Protein AF-A0A9N8PI39-F1 (afdb_monomer_lite)

Organism: NCBI:txid2773714

Secondary structure (DSSP, 8-state):
--HHHHTTSPP--TT--HHHHTT--TTTSPPPGGG----HHHHHHHHHHHHS-HHHHHHHHHHHHTT--HHHHHHHH-

Sequence (78 aa):
MPSMLRKIEVEHDNGLSNKELFLTNHDLKIVEPERRQWRAFNFVGFWIADSFNINTWMIAASSLDVGLSWWQAWICVW

Radius of gyration: 24.12 Å; chains: 1; bounding box: 54×28×54 Å

InterPro domains:
  IPR001248 Purine-cytosine permease [PF02133] (31-78)
  IPR045225 Uracil/uridine/allantoin permease [PTHR30618] (13-78)

pLDDT: mean 87.47, std 6.73, range [56.25, 95.5]

Structure (mmCIF, N/CA/C/O backbone):
data_AF-A0A9N8PI39-F1
#
_entry.id   AF-A0A9N8PI39-F1
#
loop_
_atom_site.group_PDB
_atom_site.id
_atom_site.type_symbol
_atom_site.label_atom_id
_atom_site.label_alt_id
_atom_site.label_comp_id
_atom_site.label_asym_id
_atom_site.label_entity_id
_atom_site.label_seq_id
_atom_site.pdbx_PDB_ins_code
_atom_site.Cartn_x
_atom_site.Cartn_y
_atom_site.Cartn_z
_atom_site.occupancy
_atom_site.B_iso_or_equiv
_atom_site.auth_seq_id
_atom_site.auth_comp_id
_atom_site.auth_asym_id
_atom_site.auth_atom_id
_atom_site.pdbx_PDB_model_num
ATOM 1 N N . MET A 1 1 ? -33.670 12.652 28.802 1.00 56.25 1 MET A N 1
ATOM 2 C CA . MET A 1 1 ? -33.839 12.445 27.345 1.00 56.25 1 MET A CA 1
ATOM 3 C C . MET A 1 1 ? -34.892 11.366 27.110 1.00 56.25 1 MET A C 1
ATOM 5 O O . MET A 1 1 ? -34.900 10.410 27.878 1.00 56.25 1 MET A O 1
ATOM 9 N N . PRO A 1 2 ? -35.810 11.518 26.139 1.00 66.31 2 PRO A N 1
ATOM 10 C CA . PRO A 1 2 ? -36.916 10.582 25.927 1.00 66.31 2 PRO A CA 1
ATOM 11 C C . PRO A 1 2 ? -36.407 9.184 25.545 1.00 66.31 2 PRO A C 1
ATOM 13 O O . PRO A 1 2 ? -35.591 9.046 24.640 1.00 66.31 2 PRO A O 1
ATOM 16 N N . SER A 1 3 ? -36.926 8.155 26.217 1.00 76.19 3 SER A N 1
ATOM 17 C CA . SER A 1 3 ? -36.540 6.733 26.093 1.00 76.19 3 SER A CA 1
ATOM 18 C C . SER A 1 3 ? -36.516 6.192 24.649 1.00 76.19 3 SER A C 1
ATOM 20 O O . SER A 1 3 ? -35.667 5.372 24.310 1.00 76.19 3 SER A O 1
ATOM 22 N N . MET A 1 4 ? -37.398 6.688 23.776 1.00 83.31 4 MET A N 1
ATOM 23 C CA . MET A 1 4 ? -37.511 6.225 22.387 1.00 83.31 4 MET A CA 1
ATOM 24 C C . MET A 1 4 ? -36.350 6.684 21.498 1.00 83.31 4 MET A C 1
ATOM 26 O O . MET A 1 4 ? -35.897 5.917 20.658 1.00 83.31 4 MET A O 1
ATOM 30 N N . LEU A 1 5 ? -35.839 7.904 21.700 1.00 81.56 5 LEU A N 1
ATOM 31 C CA . LEU A 1 5 ? -34.729 8.439 20.899 1.00 81.56 5 LEU A CA 1
ATOM 32 C C . LEU A 1 5 ? -33.426 7.686 21.178 1.00 81.56 5 LEU A C 1
ATOM 34 O O . LEU A 1 5 ? -32.652 7.435 20.264 1.00 81.56 5 LEU A O 1
ATOM 38 N N . ARG A 1 6 ? -33.243 7.233 22.421 1.00 78.94 6 ARG A N 1
ATOM 39 C CA . ARG A 1 6 ? -32.078 6.444 22.830 1.00 78.94 6 ARG A CA 1
ATOM 40 C C . ARG A 1 6 ? -32.018 5.062 22.176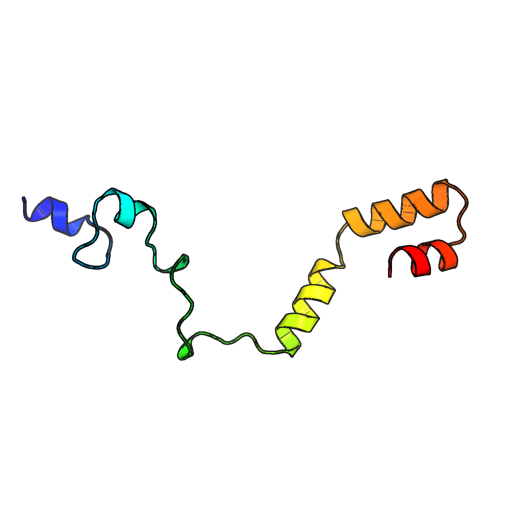 1.00 78.94 6 ARG A C 1
ATOM 42 O O . ARG A 1 6 ? -30.945 4.505 22.027 1.00 78.94 6 ARG A O 1
ATOM 49 N N . LYS A 1 7 ? -33.161 4.497 21.773 1.00 82.56 7 LYS A N 1
ATOM 50 C CA . LYS A 1 7 ? -33.197 3.204 21.066 1.00 82.56 7 LYS A CA 1
ATOM 51 C C . LYS A 1 7 ? -32.715 3.290 19.616 1.00 82.56 7 LYS A C 1
ATOM 53 O O . LYS A 1 7 ? -32.433 2.255 19.029 1.00 82.56 7 LYS A O 1
ATOM 58 N N . ILE A 1 8 ? -32.690 4.492 19.042 1.00 88.62 8 ILE A N 1
ATOM 59 C CA . ILE A 1 8 ? -32.251 4.751 17.661 1.00 88.62 8 ILE A CA 1
ATOM 60 C C . ILE A 1 8 ? -30.790 5.245 17.653 1.00 88.62 8 ILE A C 1
ATOM 62 O O . ILE A 1 8 ? -30.170 5.354 16.600 1.00 88.62 8 ILE A O 1
ATOM 66 N N . GLU A 1 9 ? -30.232 5.545 18.828 1.00 83.38 9 GLU A N 1
ATOM 67 C CA . GLU A 1 9 ? -28.851 5.986 18.996 1.00 83.38 9 GLU A CA 1
ATOM 68 C C . GLU A 1 9 ? -27.876 4.843 18.679 1.00 83.38 9 GLU A C 1
ATOM 70 O O . GLU A 1 9 ? -28.092 3.694 19.067 1.00 83.38 9 GLU A O 1
ATOM 75 N N . VAL A 1 10 ? -26.814 5.164 17.940 1.00 82.50 10 VAL A N 1
ATOM 76 C CA . VAL A 1 10 ? -25.749 4.217 17.585 1.00 82.50 10 VAL A CA 1
ATOM 77 C C . VAL A 1 10 ? -24.841 4.013 18.796 1.00 82.50 10 VAL A C 1
ATOM 79 O O . VAL A 1 10 ? -24.624 4.945 19.565 1.00 82.50 10 VAL A O 1
ATOM 82 N N . GLU A 1 11 ? -24.295 2.809 18.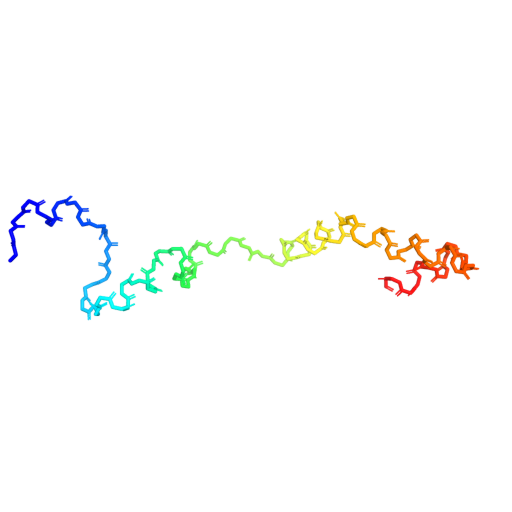968 1.00 81.50 11 GLU A N 1
ATOM 83 C CA . GLU A 1 11 ? -23.338 2.535 20.042 1.00 81.50 11 GLU A CA 1
ATOM 84 C C . GLU A 1 11 ? -22.128 3.478 19.959 1.00 81.50 11 GLU A C 1
ATOM 86 O O . GLU A 1 11 ? -21.453 3.565 18.933 1.00 81.50 11 GLU A O 1
ATOM 91 N N . HIS A 1 12 ? -21.850 4.185 21.052 1.00 83.00 12 HIS A N 1
ATOM 92 C CA . HIS A 1 12 ? -20.722 5.101 21.167 1.00 83.00 12 HIS A CA 1
ATOM 93 C C . HIS A 1 12 ? -20.152 5.079 22.590 1.00 83.00 12 HIS A C 1
ATOM 95 O O . HIS A 1 12 ? -20.823 4.673 23.544 1.00 83.00 12 HIS A O 1
ATOM 101 N N . ASP A 1 13 ? -18.913 5.545 22.755 1.00 82.06 13 ASP A N 1
ATOM 102 C CA . ASP A 1 13 ? -18.310 5.643 24.084 1.00 82.06 13 ASP A CA 1
ATOM 103 C C . ASP A 1 13 ? -19.016 6.728 24.915 1.00 82.06 13 ASP A C 1
ATOM 105 O O . ASP A 1 13 ? -19.414 7.786 24.415 1.00 82.06 13 ASP A O 1
ATOM 109 N N . ASN A 1 14 ? -19.197 6.457 26.208 1.00 79.44 14 ASN A N 1
ATOM 110 C CA . ASN A 1 14 ? -19.850 7.387 27.126 1.00 79.44 14 ASN A CA 1
ATOM 111 C C . ASN A 1 14 ? -18.904 8.544 27.488 1.00 79.44 14 ASN A C 1
ATOM 113 O O . ASN A 1 14 ? -17.742 8.315 27.810 1.00 79.44 14 ASN A O 1
ATOM 117 N N . GLY A 1 15 ? -19.423 9.776 27.515 1.00 83.00 15 GLY A N 1
ATOM 118 C CA . GLY A 1 15 ? -18.680 10.957 27.982 1.00 83.00 15 GLY A CA 1
ATOM 119 C C . GLY A 1 15 ? -18.024 11.807 26.890 1.00 83.00 15 GLY A C 1
ATOM 120 O O . GLY A 1 15 ? -17.352 12.780 27.218 1.00 83.00 15 GLY A O 1
ATOM 121 N N . LEU A 1 16 ? -18.244 11.480 25.615 1.00 83.50 16 LEU A N 1
ATOM 122 C CA . LEU A 1 16 ? -17.801 12.285 24.477 1.00 83.50 16 LEU A CA 1
ATOM 123 C C . LEU A 1 16 ? -18.781 13.433 24.197 1.00 83.50 16 LEU A C 1
ATOM 125 O O . LEU A 1 16 ? -20.000 13.269 24.272 1.00 83.50 16 LEU A O 1
ATOM 129 N N . SER A 1 17 ? -18.256 14.606 23.851 1.00 86.94 17 SER A N 1
ATOM 130 C CA . SER A 1 17 ? -19.059 15.712 23.330 1.00 86.94 17 SER A CA 1
ATOM 131 C C . SER A 1 17 ? -19.603 15.386 21.937 1.00 86.94 17 SER A C 1
ATOM 133 O O . SER A 1 17 ? -19.041 14.571 21.207 1.00 86.94 17 SER A O 1
ATOM 135 N N . ASN A 1 18 ? -20.649 16.099 21.501 1.00 85.56 18 ASN A N 1
ATOM 136 C CA . ASN A 1 18 ? -21.212 15.922 20.155 1.00 85.56 18 ASN A CA 1
ATOM 137 C C . ASN A 1 18 ? -20.154 16.022 19.046 1.00 85.56 18 ASN A C 1
ATOM 139 O O . ASN A 1 18 ? -20.239 15.296 18.067 1.00 85.56 18 ASN A O 1
ATOM 143 N N . LYS A 1 19 ? -19.145 16.893 19.194 1.00 87.44 19 LYS A N 1
ATOM 144 C CA . LYS A 1 19 ? -18.058 17.024 18.209 1.00 87.44 19 LYS A CA 1
ATOM 145 C C . LYS A 1 19 ? -17.152 15.795 18.183 1.00 87.44 19 LYS A C 1
ATOM 147 O O . LYS A 1 19 ? -16.730 15.382 17.111 1.00 87.44 19 LYS A O 1
ATOM 152 N N . GLU A 1 20 ? -16.862 15.218 19.342 1.00 86.44 20 GLU A N 1
ATOM 153 C CA . GLU A 1 20 ? -16.026 14.021 19.454 1.00 86.44 20 GLU A CA 1
ATOM 154 C C . GLU 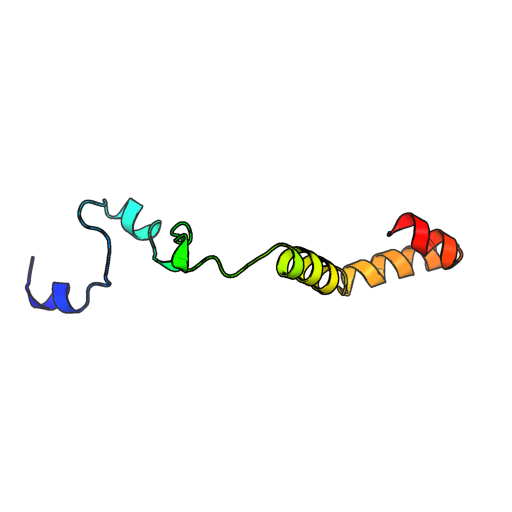A 1 20 ? -16.767 12.773 18.962 1.00 86.44 20 GLU A C 1
ATOM 156 O O . GLU A 1 20 ? -16.154 11.915 18.333 1.00 86.44 20 GLU A O 1
ATOM 161 N N . LEU A 1 21 ? -18.092 12.705 19.132 1.00 85.00 21 LEU A N 1
ATOM 162 C CA . LEU A 1 21 ? -18.926 11.645 18.551 1.00 85.00 21 LEU A CA 1
ATOM 163 C C . LEU A 1 21 ? -18.863 11.614 17.014 1.00 85.00 21 LEU A C 1
ATOM 165 O O . LEU A 1 21 ? -18.908 10.541 16.426 1.00 85.00 21 LEU A O 1
ATOM 169 N N . PHE A 1 22 ? -18.672 12.758 16.347 1.00 85.62 22 PHE A N 1
ATOM 170 C CA . PHE A 1 22 ? -18.451 12.789 14.891 1.00 85.62 22 PHE A CA 1
ATOM 171 C C . PHE A 1 22 ? -17.069 12.280 14.458 1.00 85.62 22 PHE A C 1
ATOM 173 O O . PHE A 1 22 ? -16.876 11.977 13.283 1.00 85.62 22 PHE A O 1
ATOM 180 N N . LEU A 1 23 ? -16.102 12.212 15.375 1.00 86.25 23 LEU A N 1
ATOM 181 C CA . LEU A 1 23 ? -14.719 11.811 15.094 1.00 86.25 23 LEU A CA 1
ATOM 182 C C . LEU A 1 23 ? -14.372 10.431 15.662 1.00 86.25 23 LEU A C 1
ATOM 184 O O . LEU A 1 23 ? -13.261 9.944 15.462 1.00 86.25 23 LEU A O 1
ATOM 188 N N . THR A 1 24 ? -15.304 9.797 16.372 1.00 83.62 24 THR A N 1
ATOM 189 C CA . THR A 1 24 ? -15.096 8.508 17.029 1.00 83.62 24 THR A CA 1
ATOM 190 C C . THR A 1 24 ? -16.061 7.481 16.452 1.00 83.62 24 THR A C 1
ATOM 192 O O . THR A 1 24 ? -17.274 7.565 16.597 1.00 83.62 24 THR A O 1
ATOM 195 N N . ASN A 1 25 ? -15.505 6.491 15.762 1.00 84.81 25 ASN A N 1
ATOM 196 C CA . ASN A 1 25 ? -16.230 5.328 15.260 1.00 84.81 25 ASN A CA 1
ATOM 197 C C . ASN A 1 25 ? -15.334 4.100 15.456 1.00 84.81 25 ASN A C 1
ATOM 199 O O . ASN A 1 25 ? -14.110 4.228 15.458 1.00 84.81 25 ASN A O 1
ATOM 203 N N . HIS A 1 26 ? -15.935 2.926 15.611 1.00 83.56 26 HIS A N 1
ATOM 204 C CA . HIS A 1 26 ? -15.255 1.637 15.641 1.00 83.56 26 HIS A CA 1
ATOM 205 C C . HIS A 1 26 ? -14.190 1.492 14.538 1.00 83.56 26 HIS A C 1
ATOM 207 O O . HIS A 1 26 ? -13.093 1.024 14.820 1.00 83.56 26 HIS A O 1
ATOM 213 N N . ASP A 1 27 ? -14.464 1.960 13.318 1.00 84.75 27 ASP A N 1
ATOM 214 C CA . ASP A 1 27 ? -13.525 1.828 12.192 1.00 84.75 27 ASP A CA 1
ATOM 215 C C . ASP A 1 27 ? -12.347 2.813 12.246 1.00 84.75 27 ASP A C 1
ATOM 217 O O . ASP A 1 27 ? -11.298 2.566 11.654 1.00 84.75 27 ASP A O 1
ATOM 221 N N . LEU A 1 28 ? -12.510 3.931 12.958 1.00 86.69 28 LEU A N 1
ATOM 222 C CA . LEU A 1 28 ? -11.462 4.939 13.158 1.00 86.69 28 LEU A CA 1
ATOM 223 C C . LEU A 1 28 ? -10.615 4.657 14.403 1.00 86.69 28 LEU A C 1
ATOM 225 O O . LEU A 1 28 ? -9.539 5.238 14.562 1.00 86.69 28 LEU A O 1
ATOM 229 N N . LYS A 1 29 ? -11.098 3.797 15.307 1.00 86.44 29 LYS A N 1
ATOM 230 C CA . L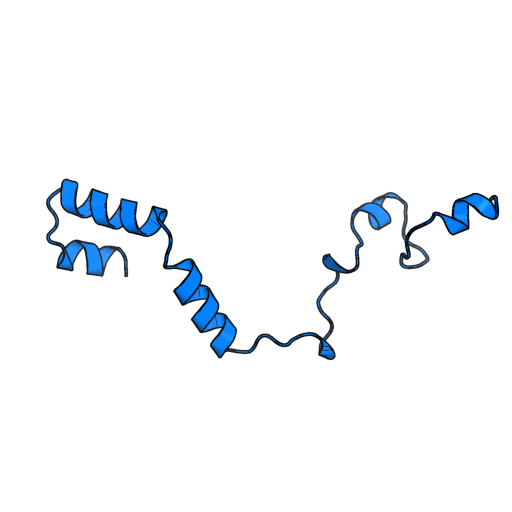YS A 1 29 ? -10.347 3.389 16.493 1.00 86.44 29 LYS A CA 1
ATOM 231 C C . LYS A 1 29 ? -9.102 2.613 16.071 1.00 86.44 29 LYS A C 1
ATOM 233 O O . LYS A 1 29 ? -9.077 1.894 15.073 1.00 86.44 29 LYS A O 1
ATOM 238 N N . ILE A 1 30 ? -8.044 2.757 16.866 1.00 87.56 30 ILE A N 1
ATOM 239 C CA . ILE A 1 30 ? -6.825 1.973 16.678 1.00 87.56 30 ILE A CA 1
ATOM 240 C C . ILE A 1 30 ? -7.188 0.493 16.799 1.00 87.56 30 ILE A C 1
ATOM 242 O O . ILE A 1 30 ? -7.775 0.081 17.796 1.00 87.56 30 ILE A O 1
ATOM 246 N N . VAL A 1 31 ? -6.786 -0.300 15.806 1.00 91.12 31 VAL A N 1
ATOM 247 C CA . VAL A 1 31 ? -7.065 -1.738 15.771 1.00 91.12 31 VAL A CA 1
ATOM 248 C C . VAL A 1 31 ? -6.466 -2.432 16.997 1.00 91.12 31 VAL A C 1
ATOM 250 O O . VAL A 1 31 ? -5.259 -2.326 17.276 1.00 91.12 31 VAL A O 1
ATOM 253 N N . GLU A 1 32 ? -7.310 -3.169 17.713 1.00 91.44 32 GLU A N 1
ATOM 254 C CA . GLU A 1 32 ? -6.959 -3.920 18.914 1.00 91.44 32 GLU A CA 1
ATOM 255 C C . GLU A 1 32 ? -5.929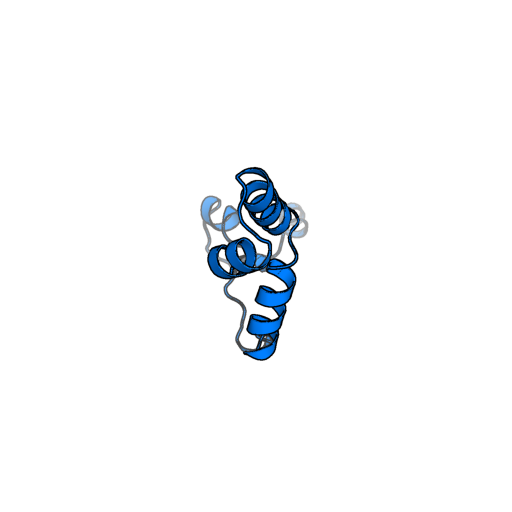 -5.020 18.595 1.00 91.44 32 GLU A C 1
ATOM 257 O O . GLU A 1 32 ? -5.949 -5.572 17.489 1.00 91.44 32 GLU A O 1
ATOM 262 N N . PRO A 1 33 ? -5.006 -5.359 19.518 1.00 91.62 33 PRO A N 1
ATOM 263 C CA . PRO A 1 33 ? -3.961 -6.357 19.275 1.00 91.62 33 PRO A CA 1
ATOM 264 C C . PRO A 1 33 ? -4.479 -7.695 18.732 1.00 91.62 33 PRO A C 1
ATOM 266 O O . PRO A 1 33 ? -3.862 -8.270 17.838 1.00 91.62 33 PRO A O 1
ATOM 269 N N . GLU A 1 34 ? -5.636 -8.152 19.207 1.00 93.69 34 GLU A N 1
ATOM 270 C CA . GLU A 1 34 ? -6.269 -9.420 18.830 1.00 93.69 34 GLU A CA 1
ATOM 271 C C . GLU A 1 34 ? -6.753 -9.418 17.368 1.00 93.69 34 GLU A C 1
ATOM 273 O O . GLU A 1 34 ? -6.853 -10.466 16.726 1.00 93.69 34 GLU A O 1
ATOM 278 N N . ARG A 1 35 ? -7.019 -8.233 16.803 1.00 92.50 35 ARG A N 1
ATOM 279 C CA . ARG A 1 35 ? -7.503 -8.041 15.426 1.00 92.50 35 ARG A CA 1
ATOM 280 C C . ARG A 1 35 ? -6.385 -7.739 14.426 1.00 92.50 35 ARG A C 1
ATOM 282 O O . ARG A 1 35 ? -6.640 -7.667 13.223 1.00 92.50 35 ARG A O 1
ATOM 289 N N . ARG A 1 36 ? -5.131 -7.618 14.874 1.00 93.06 36 ARG A N 1
ATOM 290 C CA . ARG A 1 36 ? -3.969 -7.363 14.004 1.00 93.06 36 ARG A CA 1
ATOM 291 C C . ARG A 1 36 ? -3.511 -8.643 13.307 1.00 93.06 36 ARG A C 1
ATOM 293 O O . ARG A 1 36 ? -2.556 -9.293 13.717 1.00 93.06 36 ARG A O 1
ATOM 300 N N . GLN A 1 37 ? -4.188 -8.988 12.217 1.00 92.19 37 GLN A N 1
ATOM 301 C CA . GLN A 1 37 ? -3.863 -10.170 11.406 1.00 92.19 37 GLN A CA 1
ATOM 302 C C . GLN A 1 37 ? -2.730 -9.912 10.390 1.00 92.19 37 GLN A C 1
ATOM 304 O O . GLN A 1 37 ? -2.093 -10.844 9.897 1.00 92.19 37 GLN A O 1
ATOM 309 N N . TRP A 1 38 ? -2.445 -8.642 10.080 1.00 94.62 38 TRP A N 1
ATOM 310 C CA . TRP A 1 38 ? -1.404 -8.259 9.126 1.00 94.62 38 TRP A CA 1
ATOM 311 C C . TRP A 1 38 ? 0.001 -8.470 9.696 1.00 94.62 38 TRP A C 1
ATOM 313 O O . TRP A 1 38 ? 0.432 -7.817 10.641 1.00 94.62 38 TRP A O 1
ATOM 323 N N . ARG A 1 39 ? 0.733 -9.389 9.069 1.00 93.25 39 ARG A N 1
ATOM 324 C CA . ARG A 1 39 ? 2.158 -9.674 9.312 1.00 93.25 39 ARG A CA 1
ATOM 325 C C . ARG A 1 39 ? 3.025 -9.202 8.142 1.00 93.25 39 ARG A C 1
ATOM 327 O O . ARG A 1 39 ? 2.493 -8.852 7.093 1.00 93.25 39 ARG A O 1
ATOM 334 N N . ALA A 1 40 ? 4.349 -9.284 8.286 1.00 95.50 40 ALA A N 1
ATOM 335 C CA . ALA A 1 40 ? 5.331 -8.818 7.296 1.00 95.50 40 ALA A CA 1
ATOM 336 C C . ALA A 1 40 ? 5.059 -9.275 5.847 1.00 95.50 40 ALA A C 1
ATOM 338 O O . ALA A 1 40 ? 5.219 -8.490 4.920 1.00 95.50 40 ALA A O 1
ATOM 339 N N . PHE A 1 41 ? 4.584 -10.506 5.634 1.00 95.50 41 PHE A N 1
ATOM 340 C CA . PHE A 1 41 ? 4.262 -10.981 4.284 1.00 95.50 41 PHE A CA 1
ATOM 341 C C . PHE A 1 41 ? 3.081 -10.234 3.644 1.00 95.50 41 PHE A C 1
ATOM 343 O O . PHE A 1 41 ? 3.110 -9.959 2.451 1.00 95.50 41 PHE A O 1
ATOM 350 N N . ASN A 1 42 ? 2.077 -9.841 4.434 1.00 95.25 42 ASN A N 1
ATOM 351 C CA . ASN A 1 42 ? 0.955 -9.036 3.941 1.00 95.25 42 ASN A CA 1
ATOM 352 C C . ASN A 1 42 ? 1.428 -7.640 3.535 1.00 95.25 42 ASN A C 1
ATOM 354 O O . ASN A 1 42 ? 0.966 -7.115 2.535 1.00 95.25 42 ASN A O 1
ATOM 358 N N . PHE A 1 43 ? 2.393 -7.070 4.265 1.00 92.88 43 PHE A N 1
ATOM 359 C CA . PHE A 1 43 ? 3.015 -5.800 3.895 1.00 92.88 43 PHE A CA 1
ATOM 360 C C . PHE A 1 43 ? 3.743 -5.900 2.548 1.00 92.88 43 PHE A C 1
ATOM 362 O O . PHE A 1 43 ? 3.524 -5.070 1.675 1.00 92.88 43 PHE A O 1
ATOM 369 N N . VAL A 1 44 ? 4.554 -6.945 2.342 1.00 94.94 44 VAL A N 1
ATOM 370 C CA . VAL A 1 44 ? 5.229 -7.168 1.051 1.00 94.94 44 VAL A CA 1
ATOM 371 C C . VAL A 1 44 ? 4.211 -7.403 -0.069 1.00 94.94 44 VAL A C 1
ATOM 373 O O . VAL A 1 44 ? 4.302 -6.778 -1.121 1.00 94.94 44 VAL A O 1
ATOM 376 N N . GLY A 1 45 ? 3.213 -8.260 0.164 1.00 95.38 45 GLY A N 1
ATOM 377 C CA . GLY A 1 45 ? 2.155 -8.543 -0.807 1.00 95.38 45 GLY A CA 1
ATOM 378 C C . GLY A 1 45 ? 1.330 -7.307 -1.169 1.00 95.38 45 GLY A C 1
ATOM 379 O O . GLY A 1 45 ? 1.008 -7.115 -2.337 1.00 95.38 45 GLY A O 1
ATOM 380 N N . PHE A 1 46 ? 1.049 -6.441 -0.194 1.00 94.06 46 PHE A N 1
ATOM 381 C CA . PHE A 1 46 ? 0.378 -5.162 -0.404 1.00 94.06 46 PHE A CA 1
ATOM 382 C C . PHE A 1 46 ? 1.159 -4.258 -1.349 1.00 94.06 46 PHE A C 1
ATOM 384 O O . PHE A 1 46 ? 0.590 -3.782 -2.322 1.00 94.06 46 PHE A O 1
ATOM 391 N N . TRP A 1 47 ? 2.461 -4.079 -1.120 1.00 91.81 47 TRP A N 1
ATOM 392 C CA . TRP A 1 47 ? 3.280 -3.226 -1.982 1.00 91.81 47 TRP A CA 1
ATOM 393 C C . TRP A 1 47 ? 3.462 -3.792 -3.385 1.00 91.81 47 TRP A C 1
ATOM 395 O O . TRP A 1 47 ? 3.467 -3.035 -4.352 1.00 91.81 47 TRP A O 1
ATOM 405 N N . ILE A 1 48 ? 3.561 -5.116 -3.521 1.00 90.81 48 ILE A N 1
ATOM 406 C CA . ILE A 1 48 ? 3.573 -5.760 -4.837 1.00 90.81 48 ILE A CA 1
ATOM 407 C C . ILE A 1 48 ? 2.252 -5.485 -5.565 1.00 90.81 48 ILE A C 1
ATOM 409 O O . ILE A 1 48 ? 2.277 -5.059 -6.715 1.00 90.81 48 ILE A O 1
ATOM 413 N N . ALA A 1 49 ? 1.110 -5.691 -4.901 1.00 91.75 49 ALA A N 1
ATOM 414 C CA . ALA A 1 49 ? -0.208 -5.441 -5.481 1.00 91.75 49 ALA A CA 1
ATOM 415 C C . ALA A 1 49 ? -0.411 -3.964 -5.857 1.00 91.75 49 ALA A C 1
ATOM 417 O O . ALA A 1 49 ? -0.896 -3.680 -6.947 1.00 91.75 49 ALA A O 1
ATOM 418 N N . ASP A 1 50 ? 0.009 -3.039 -4.994 1.00 89.00 50 ASP A N 1
ATOM 419 C CA . ASP A 1 50 ? -0.057 -1.595 -5.240 1.00 89.00 50 ASP A CA 1
ATOM 420 C C . ASP A 1 50 ? 0.836 -1.163 -6.416 1.00 89.00 50 ASP A C 1
ATOM 422 O O . ASP A 1 50 ? 0.442 -0.333 -7.233 1.00 89.00 50 ASP A O 1
ATOM 426 N N . SER A 1 51 ? 1.998 -1.806 -6.581 1.00 84.81 51 SER A N 1
ATOM 427 C CA . SER A 1 51 ? 2.902 -1.551 -7.713 1.00 84.81 51 SER A CA 1
ATOM 428 C C . SER A 1 51 ? 2.288 -1.936 -9.068 1.00 84.81 51 SER A C 1
ATOM 430 O O . SER A 1 51 ? 2.687 -1.390 -10.101 1.00 84.81 51 SER A O 1
ATOM 432 N N . PHE A 1 52 ? 1.291 -2.833 -9.099 1.00 85.00 52 PHE A N 1
ATOM 433 C CA . PHE A 1 52 ? 0.521 -3.164 -10.304 1.00 85.00 52 PHE A CA 1
ATOM 434 C C . PHE A 1 52 ? -0.579 -2.127 -10.571 1.00 85.00 52 PHE A C 1
ATOM 436 O O . PHE A 1 52 ? -1.775 -2.418 -10.546 1.00 85.00 52 PHE A O 1
ATOM 443 N N . ASN A 1 53 ? -0.153 -0.901 -10.869 1.00 87.44 53 ASN A N 1
ATOM 444 C CA . ASN A 1 53 ? -1.020 0.240 -11.131 1.00 87.44 53 ASN A CA 1
ATOM 445 C C . ASN A 1 53 ? -0.789 0.805 -12.542 1.00 87.44 53 ASN A C 1
ATOM 447 O O . ASN A 1 53 ? 0.346 0.916 -13.009 1.00 87.44 53 ASN A O 1
ATOM 451 N N . ILE A 1 54 ? -1.870 1.221 -13.211 1.00 88.81 54 ILE A N 1
ATOM 452 C CA . ILE A 1 54 ? -1.815 1.811 -14.556 1.00 88.81 54 ILE A CA 1
ATOM 453 C C . ILE A 1 54 ? -0.940 3.072 -14.617 1.00 88.81 54 ILE A C 1
ATOM 455 O O . ILE A 1 54 ? -0.249 3.289 -15.609 1.00 88.81 54 ILE A O 1
ATOM 459 N N . ASN A 1 55 ? -0.910 3.873 -13.548 1.00 87.44 55 ASN A N 1
ATOM 460 C CA . ASN A 1 55 ? -0.090 5.081 -13.472 1.00 87.44 55 ASN A CA 1
ATOM 461 C C . ASN A 1 55 ? 1.404 4.746 -13.596 1.00 87.44 55 ASN A C 1
ATOM 463 O O . ASN A 1 55 ? 2.127 5.417 -14.330 1.00 87.44 55 ASN A O 1
ATOM 467 N N . THR A 1 56 ? 1.858 3.663 -12.958 1.00 85.81 56 THR A N 1
ATOM 468 C CA . THR A 1 56 ? 3.243 3.180 -13.058 1.00 85.81 56 THR A CA 1
ATOM 469 C C . THR A 1 56 ? 3.586 2.787 -14.495 1.00 85.81 56 THR A C 1
ATOM 471 O O . THR A 1 56 ? 4.659 3.112 -15.001 1.00 85.81 56 THR A O 1
ATOM 474 N N . TRP A 1 57 ? 2.653 2.137 -15.195 1.00 85.69 57 TRP A N 1
ATOM 475 C CA . TRP A 1 57 ? 2.856 1.738 -16.590 1.00 85.69 57 TRP A CA 1
ATOM 476 C C . TRP A 1 57 ? 2.923 2.943 -17.526 1.00 85.69 57 TRP A C 1
ATOM 478 O O . TRP A 1 57 ? 3.728 2.950 -18.453 1.00 85.69 57 TRP A O 1
ATOM 488 N N . MET A 1 58 ? 2.129 3.983 -17.263 1.00 91.38 58 MET A N 1
ATOM 489 C CA . MET A 1 58 ? 2.173 5.231 -18.028 1.00 91.38 58 MET A CA 1
ATOM 490 C C . MET A 1 58 ? 3.518 5.954 -17.885 1.00 91.38 58 MET A C 1
ATOM 492 O O . MET A 1 58 ? 4.024 6.480 -18.873 1.00 91.38 58 MET A O 1
ATOM 496 N N . ILE A 1 59 ? 4.124 5.947 -16.693 1.00 88.06 59 ILE A N 1
ATOM 497 C CA . ILE A 1 59 ? 5.457 6.534 -16.455 1.00 88.06 59 ILE A CA 1
ATOM 498 C C . ILE A 1 59 ? 6.548 5.759 -17.214 1.00 88.06 59 ILE A C 1
ATOM 500 O O . ILE A 1 59 ? 7.440 6.351 -17.826 1.00 88.06 59 ILE A O 1
ATOM 504 N N . ALA A 1 60 ? 6.472 4.427 -17.219 1.00 88.94 60 ALA A N 1
ATOM 505 C CA . ALA A 1 60 ? 7.395 3.611 -18.003 1.00 88.94 60 ALA A CA 1
ATOM 506 C C . ALA A 1 60 ? 7.207 3.844 -19.516 1.00 88.94 60 ALA A C 1
ATOM 508 O O . ALA A 1 60 ? 8.187 3.972 -20.248 1.00 88.94 60 ALA A O 1
ATOM 509 N N . ALA A 1 61 ? 5.961 3.962 -19.984 1.00 90.12 61 ALA A N 1
ATOM 510 C CA . ALA A 1 61 ? 5.647 4.227 -21.386 1.00 90.12 61 ALA A CA 1
ATOM 511 C C . ALA A 1 61 ? 6.127 5.611 -21.854 1.00 90.12 61 ALA A C 1
ATOM 513 O O . ALA A 1 61 ? 6.688 5.717 -22.942 1.00 90.12 61 ALA A O 1
ATOM 514 N N . SER A 1 62 ? 5.974 6.659 -21.037 1.00 94.00 62 SER A N 1
ATOM 515 C CA . SER A 1 62 ? 6.462 8.002 -21.387 1.00 94.00 62 SER A CA 1
ATOM 516 C C . SER A 1 62 ? 7.988 8.056 -21.471 1.00 94.00 62 SER A C 1
ATOM 518 O O . SER A 1 62 ? 8.540 8.763 -22.309 1.00 94.00 62 SER A O 1
ATOM 520 N N . SER A 1 63 ? 8.679 7.251 -20.663 1.00 92.31 63 SER A N 1
ATOM 521 C CA . SER A 1 63 ? 10.136 7.113 -20.728 1.00 92.31 63 SER A CA 1
ATOM 522 C C . SER A 1 63 ? 10.586 6.524 -22.072 1.00 92.31 63 SER A C 1
ATOM 524 O O . SER A 1 63 ? 11.545 7.012 -22.672 1.00 92.31 63 SER A O 1
ATOM 526 N N . LEU A 1 64 ? 9.865 5.516 -22.578 1.00 93.56 64 LEU A N 1
ATOM 527 C CA . LEU A 1 64 ? 10.104 4.945 -23.909 1.00 93.56 64 LEU A CA 1
ATOM 528 C C . LEU A 1 64 ? 9.854 5.964 -25.028 1.00 93.56 64 LEU A C 1
ATOM 530 O O . LEU A 1 64 ? 10.642 6.038 -25.967 1.00 93.56 64 LEU A O 1
ATOM 534 N N . ASP A 1 65 ? 8.789 6.760 -24.912 1.00 94.94 65 ASP A N 1
ATOM 535 C CA . ASP A 1 65 ? 8.424 7.790 -25.897 1.00 94.94 65 ASP A CA 1
ATOM 536 C C . ASP A 1 65 ? 9.499 8.886 -26.020 1.00 94.94 65 ASP A C 1
ATOM 538 O O . ASP A 1 65 ? 9.821 9.348 -27.112 1.00 94.94 65 ASP A O 1
ATOM 542 N N . VAL A 1 66 ? 10.153 9.233 -24.905 1.00 94.06 66 VAL A N 1
ATOM 543 C CA . VAL A 1 66 ? 11.289 10.176 -24.868 1.00 94.06 66 VAL A CA 1
ATOM 544 C C . VAL A 1 66 ? 12.592 9.559 -25.423 1.00 94.06 66 VAL A C 1
ATOM 546 O O . VAL A 1 66 ? 13.594 10.254 -25.589 1.00 94.06 66 VAL A O 1
ATOM 549 N N . GLY A 1 67 ? 12.587 8.268 -25.776 1.00 93.19 67 GLY A N 1
ATOM 550 C CA . GLY A 1 67 ? 13.689 7.584 -26.459 1.00 93.19 67 GLY A CA 1
ATOM 551 C C . GLY A 1 67 ? 14.560 6.700 -25.565 1.00 93.19 67 GLY A C 1
ATOM 552 O O . GLY A 1 67 ? 15.608 6.230 -26.016 1.00 93.19 67 GLY A O 1
ATOM 553 N N . LEU A 1 68 ? 14.158 6.446 -24.314 1.00 94.44 68 LEU A N 1
ATOM 554 C CA . LEU A 1 68 ? 14.836 5.461 -23.469 1.00 94.44 68 LEU A CA 1
ATOM 555 C C . LEU A 1 68 ? 14.543 4.047 -23.980 1.00 94.44 68 LEU A C 1
ATOM 557 O O . LEU A 1 68 ? 13.429 3.704 -24.365 1.00 94.44 68 LEU A O 1
ATOM 561 N N . SER A 1 69 ? 15.553 3.188 -23.930 1.00 94.12 69 SER A N 1
ATOM 562 C CA . SER A 1 69 ? 15.365 1.752 -24.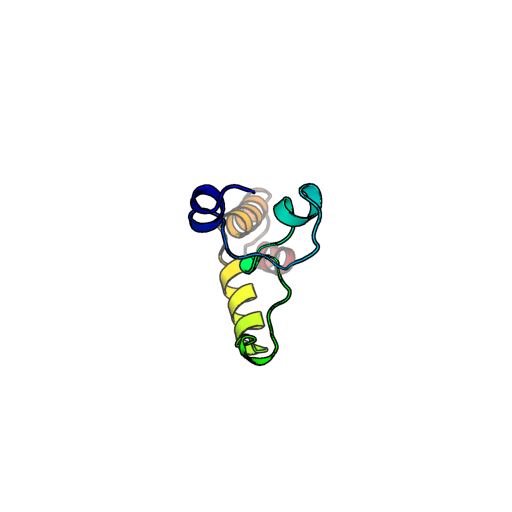126 1.00 94.12 69 SER A CA 1
ATOM 563 C C . SER A 1 69 ? 14.614 1.151 -22.936 1.00 94.12 69 SER A C 1
ATOM 565 O O . SER A 1 69 ? 14.730 1.636 -21.810 1.00 94.12 69 SER A O 1
ATOM 567 N N . TRP A 1 70 ? 13.895 0.047 -23.145 1.00 89.62 70 TRP A N 1
ATOM 568 C CA . TRP A 1 70 ? 13.057 -0.567 -22.103 1.00 89.62 70 TRP A CA 1
ATOM 569 C C . TRP A 1 70 ? 13.806 -0.905 -20.806 1.00 89.62 70 TRP A C 1
ATOM 571 O O . TRP A 1 70 ? 13.246 -0.752 -19.725 1.00 89.62 70 TRP A O 1
ATOM 581 N N . TRP A 1 71 ? 15.082 -1.294 -20.884 1.00 92.31 71 TRP A N 1
ATOM 582 C CA . TRP A 1 71 ? 15.898 -1.562 -19.695 1.00 92.31 71 TRP A CA 1
ATOM 583 C C . TRP A 1 71 ? 16.298 -0.283 -18.947 1.00 92.31 71 TRP A C 1
ATOM 585 O O . TRP A 1 71 ? 16.444 -0.309 -17.730 1.00 92.31 71 TRP A O 1
ATOM 595 N N . GLN A 1 72 ? 16.463 0.842 -19.651 1.00 91.88 72 GLN A N 1
ATOM 596 C CA . GLN A 1 72 ? 16.743 2.139 -19.027 1.00 91.88 72 GLN A CA 1
ATOM 597 C C . GLN A 1 72 ? 15.495 2.646 -18.304 1.00 91.88 72 GLN A C 1
ATOM 599 O O . GLN A 1 72 ? 15.584 3.051 -17.152 1.00 91.88 72 GLN A O 1
ATOM 604 N N . ALA A 1 73 ? 14.328 2.533 -18.947 1.00 91.31 73 ALA A N 1
ATOM 605 C CA . ALA A 1 73 ? 13.047 2.837 -18.318 1.00 91.31 73 ALA A CA 1
ATOM 606 C C . ALA A 1 73 ? 12.802 1.961 -17.074 1.00 91.31 73 ALA A C 1
ATOM 608 O O . ALA A 1 73 ? 12.338 2.468 -16.058 1.00 91.31 73 ALA A O 1
ATOM 609 N N . TRP A 1 74 ? 13.179 0.677 -17.120 1.00 86.19 74 TRP A N 1
ATOM 610 C CA . TRP A 1 74 ? 13.081 -0.227 -15.971 1.00 86.19 74 TRP A CA 1
ATOM 611 C C . TRP A 1 74 ? 13.905 0.263 -14.773 1.00 86.19 74 TRP A C 1
ATOM 613 O O . TRP A 1 74 ? 13.359 0.385 -13.687 1.00 86.19 74 TRP A O 1
ATOM 623 N N . ILE A 1 75 ? 15.181 0.615 -14.970 1.00 88.81 75 ILE A N 1
ATOM 624 C CA . ILE A 1 75 ? 16.065 1.103 -13.889 1.00 88.81 75 ILE A CA 1
ATOM 625 C C . ILE A 1 75 ? 15.613 2.464 -13.331 1.00 88.81 75 ILE A C 1
ATOM 627 O O . ILE A 1 75 ? 15.890 2.785 -12.183 1.00 88.81 75 ILE A O 1
ATOM 631 N N . CYS A 1 76 ? 14.953 3.301 -14.133 1.00 86.19 76 CYS A N 1
ATOM 632 C CA . CYS A 1 76 ? 14.467 4.600 -13.664 1.00 86.19 76 CYS A CA 1
ATOM 633 C C . CYS A 1 76 ? 13.185 4.510 -12.824 1.00 86.19 76 CYS A C 1
ATOM 635 O O . CYS A 1 76 ? 12.910 5.426 -12.052 1.00 86.19 76 CYS A O 1
ATOM 637 N N . VAL A 1 77 ? 12.385 3.456 -13.010 1.00 81.19 77 VAL A N 1
ATOM 638 C CA . VAL A 1 77 ? 11.087 3.275 -12.337 1.00 81.19 77 VAL A CA 1
ATOM 639 C C . VAL A 1 77 ? 11.180 2.313 -11.146 1.00 81.19 77 VAL A C 1
ATOM 641 O O . VAL A 1 77 ? 10.385 2.453 -10.217 1.00 81.19 77 VAL A O 1
ATOM 644 N N . TRP A 1 78 ? 12.128 1.368 -11.163 1.00 67.75 78 TRP A N 1
ATOM 645 C CA . TRP A 1 78 ? 12.364 0.380 -10.101 1.00 67.75 78 TRP A CA 1
ATOM 646 C C . TRP A 1 78 ? 13.576 0.696 -9.227 1.00 67.75 78 TRP A C 1
ATOM 648 O O . TRP A 1 78 ? 14.652 0.994 -9.790 1.00 67.75 78 TRP A O 1
#

Foldseek 3Di:
DDPVVVVVDDDDDPPDDPVVRVVDDPVNDDDDPVRPPDDPVNVVVVVVVVCPDPVLVVQLVVCVVVPDDSVRSVVVSD